Protein AF-A0A5E7DRT8-F1 (afdb_monomer)

pLDDT: mean 77.8, std 21.78, range [31.05, 97.94]

Foldseek 3Di:
DDDDDDDDDDDDDDDDDDPPDDDDDPPPPPPPDPDPDDDDPPDDPLNVLVVLLVVLVVLLVVLQVQLVVDDDPVNVVSVVVNVVSVVVNVVSVVVNCVVDVDD

Solvent-accessible surface area (backbone atoms only — not comparable to full-atom values): 6700 Å² total; per-residue (Å²): 135,84,87,81,88,80,94,81,90,80,80,93,75,80,85,80,80,74,86,77,70,86,77,78,71,77,76,75,74,82,75,74,79,80,72,91,70,81,82,66,90,84,65,53,68,65,59,54,50,52,53,47,47,54,51,42,54,52,50,35,52,51,25,50,52,48,25,70,75,38,67,71,76,56,17,57,51,26,48,51,52,28,52,54,39,56,53,48,46,55,53,51,51,56,53,46,54,68,75,53,68,87,127

Nearest PDB structures (foldseek):
  3stq-assembly2_F  TM=8.076E-01  e=1.799E+00  Pseudomonas aeruginosa
  5ako-assembly1_A  TM=8.134E-01  e=2.303E+00  Pseudomonas aeruginosa
  5sva-assembly1_U  TM=6.145E-01  e=2.772E+00  Saccharomyces cerevisiae
  5c1f-assembly1_B  TM=8.265E-01  e=7.000E+00  Schizosaccharomyces pombe 972h-

Organism: Pseudomonas fluorescens (NCBI:txid294)

Radius of gyration: 31.61 Å; Cα contacts (8 Å, |Δi|>4): 39; chains: 1; bounding box: 39×88×58 Å

Structure (mmCIF, N/CA/C/O backbone):
data_AF-A0A5E7DRT8-F1
#
_entry.id   AF-A0A5E7DRT8-F1
#
loop_
_atom_site.group_PDB
_atom_site.id
_atom_site.type_symbol
_atom_site.label_atom_id
_atom_site.label_alt_id
_atom_site.label_comp_id
_atom_site.label_asym_id
_atom_site.label_entity_id
_atom_site.label_seq_id
_atom_site.pdbx_PDB_ins_code
_atom_site.Cartn_x
_atom_site.Cartn_y
_atom_site.Cartn_z
_atom_site.occupancy
_atom_site.B_iso_or_equiv
_atom_site.auth_seq_id
_atom_site.auth_comp_id
_atom_site.auth_asym_id
_atom_site.auth_atom_id
_atom_site.pdbx_PDB_model_num
ATOM 1 N N . MET A 1 1 ? 0.521 80.991 -31.584 1.00 35.91 1 MET A N 1
ATOM 2 C CA . MET A 1 1 ? 0.127 81.536 -30.265 1.00 35.91 1 MET A CA 1
ATOM 3 C C . MET A 1 1 ? 0.500 80.462 -29.251 1.00 35.91 1 MET A C 1
ATOM 5 O O . MET A 1 1 ? -0.082 79.393 -29.318 1.00 35.91 1 MET A O 1
ATOM 9 N N . LEU A 1 2 ? 1.749 80.460 -28.776 1.00 36.84 2 LEU A N 1
ATOM 10 C CA . LEU A 1 2 ? 2.213 80.956 -27.466 1.00 36.84 2 LEU A CA 1
ATOM 11 C C . LEU A 1 2 ? 1.365 80.504 -26.261 1.00 36.84 2 LEU A C 1
ATOM 13 O O . LEU A 1 2 ? 0.209 80.881 -26.120 1.00 36.84 2 LEU A O 1
ATOM 17 N N . ASN A 1 3 ? 2.036 79.684 -25.452 1.00 35.53 3 ASN A N 1
ATOM 18 C CA . ASN A 1 3 ? 1.746 79.157 -24.122 1.00 35.53 3 ASN A CA 1
ATOM 19 C C . ASN A 1 3 ? 1.474 80.258 -23.091 1.00 35.53 3 ASN A C 1
ATOM 21 O O . ASN A 1 3 ? 2.147 81.275 -23.173 1.00 35.53 3 ASN A O 1
ATOM 25 N N . ASP A 1 4 ? 0.621 79.994 -22.091 1.00 35.72 4 ASP A N 1
ATOM 26 C CA . ASP A 1 4 ? 0.851 80.454 -20.713 1.00 35.72 4 ASP A CA 1
ATOM 27 C C . ASP A 1 4 ? -0.161 79.900 -19.692 1.00 35.72 4 ASP A C 1
ATOM 29 O O . ASP A 1 4 ? -1.358 80.083 -19.863 1.00 35.72 4 ASP A O 1
ATOM 33 N N . ASN A 1 5 ? 0.401 79.308 -18.620 1.00 31.05 5 ASN A N 1
ATOM 34 C CA . ASN A 1 5 ? -0.040 79.262 -17.209 1.00 31.05 5 ASN A CA 1
ATOM 35 C C . ASN A 1 5 ? -1.480 78.753 -16.885 1.00 31.05 5 ASN A C 1
ATOM 37 O O . ASN A 1 5 ? -2.342 78.651 -17.732 1.00 31.05 5 ASN A O 1
ATOM 41 N N . ALA A 1 6 ? -1.852 78.303 -15.689 1.00 41.88 6 ALA A N 1
ATOM 42 C CA . ALA A 1 6 ? -1.267 78.362 -14.367 1.00 41.88 6 ALA A CA 1
ATOM 43 C C . ALA A 1 6 ? -1.717 77.133 -13.556 1.00 41.88 6 ALA A C 1
ATOM 45 O O . ALA A 1 6 ? -2.807 76.592 -13.726 1.00 41.88 6 ALA A O 1
ATOM 46 N N . LYS A 1 7 ? -0.856 76.727 -12.629 1.00 40.62 7 LYS A N 1
ATOM 47 C CA . LYS A 1 7 ? -1.137 75.766 -11.568 1.00 40.62 7 LYS A CA 1
ATOM 48 C C . LYS A 1 7 ? -2.033 76.443 -10.522 1.00 40.62 7 LYS A C 1
ATOM 50 O O . LYS A 1 7 ? -1.594 77.407 -9.902 1.00 40.62 7 LYS A O 1
ATOM 55 N N . THR A 1 8 ? -3.233 75.923 -10.279 1.00 42.53 8 THR A N 1
ATOM 56 C CA . THR A 1 8 ? -4.056 76.263 -9.106 1.00 42.53 8 THR A CA 1
ATOM 57 C C . THR A 1 8 ? -4.498 74.984 -8.406 1.00 42.53 8 THR A C 1
ATOM 59 O O . THR A 1 8 ? -5.259 74.168 -8.912 1.00 42.53 8 THR A O 1
ATOM 62 N N . SER A 1 9 ? -3.927 74.790 -7.226 1.00 41.19 9 SER A N 1
ATOM 63 C CA . SER A 1 9 ? -4.227 73.757 -6.244 1.00 41.19 9 SER A CA 1
ATOM 64 C C . SER A 1 9 ? -5.521 74.076 -5.511 1.00 41.19 9 SER A C 1
ATOM 66 O O . SER A 1 9 ? -5.554 75.120 -4.876 1.00 41.19 9 SER A O 1
ATOM 68 N N . HIS A 1 10 ? -6.509 73.178 -5.496 1.00 33.50 10 HIS A N 1
ATOM 69 C CA . HIS A 1 10 ? -7.543 73.166 -4.459 1.00 33.50 10 HIS A CA 1
ATOM 70 C C . HIS A 1 10 ? -8.129 71.759 -4.247 1.00 33.50 10 HIS A C 1
ATOM 72 O O . HIS A 1 10 ? -8.656 71.142 -5.163 1.00 33.50 10 HIS A O 1
ATOM 78 N N . THR A 1 11 ? -8.050 71.339 -2.982 1.00 33.16 11 THR A N 1
ATOM 79 C CA . THR A 1 11 ? -9.077 70.596 -2.238 1.00 33.16 11 THR A CA 1
ATOM 80 C C . THR A 1 11 ? -9.200 69.084 -2.451 1.00 33.16 11 THR A C 1
ATOM 82 O O . THR A 1 11 ? -9.784 68.579 -3.399 1.00 33.16 11 THR A O 1
ATOM 85 N N . THR A 1 12 ? -8.685 68.389 -1.438 1.00 42.44 12 THR A N 1
ATOM 86 C CA . THR A 1 12 ? -9.075 67.088 -0.895 1.00 42.44 12 THR A CA 1
ATOM 87 C C . THR A 1 12 ? -10.553 66.736 -1.103 1.00 42.44 12 THR A C 1
ATOM 89 O O . THR A 1 12 ? -11.420 67.327 -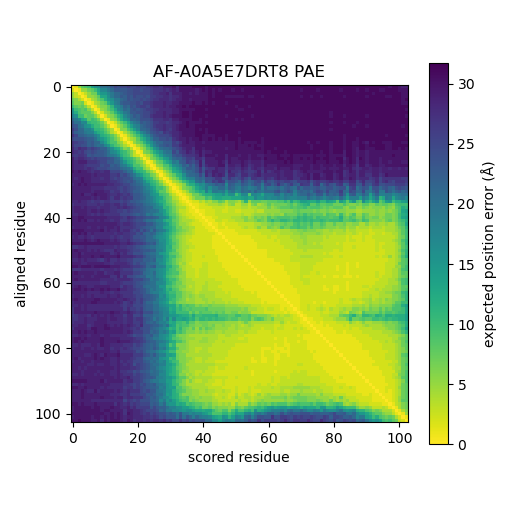0.464 1.00 42.44 12 THR A O 1
ATOM 92 N N . GLU A 1 13 ? -10.831 65.695 -1.884 1.00 35.91 13 GLU A N 1
ATOM 93 C CA . GLU A 1 13 ? -12.060 64.912 -1.743 1.00 35.91 13 GLU A CA 1
ATOM 94 C C . GLU A 1 13 ? -11.711 63.424 -1.865 1.00 35.91 13 GLU A C 1
ATOM 96 O O . GLU A 1 13 ? -11.247 62.937 -2.894 1.00 35.91 13 GLU A O 1
ATOM 101 N N . SER A 1 14 ? -11.837 62.719 -0.744 1.00 47.94 14 SER A N 1
ATOM 102 C CA . SER A 1 14 ? -11.627 61.280 -0.627 1.00 47.94 14 SER A CA 1
ATOM 103 C C . SER A 1 14 ? -12.605 60.521 -1.535 1.00 47.94 14 SER A C 1
ATOM 105 O O . SER A 1 14 ? -13.794 60.842 -1.511 1.00 47.94 14 SER 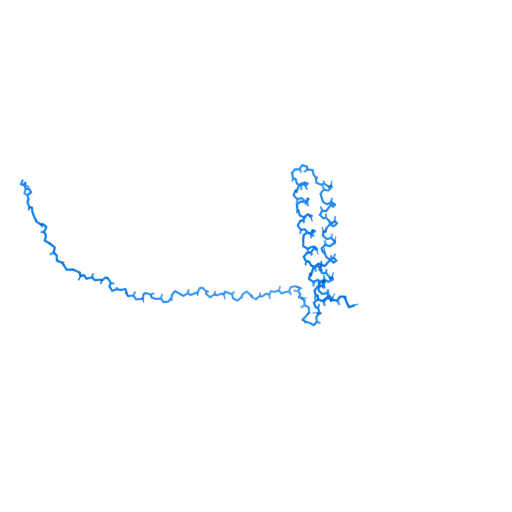A O 1
ATOM 107 N N . PRO A 1 15 ? -12.190 59.472 -2.269 1.00 46.03 15 PRO A N 1
ATOM 108 C CA . PRO A 1 15 ? -13.135 58.636 -2.998 1.00 46.03 15 PRO A CA 1
ATOM 109 C C . PRO A 1 15 ? -14.035 57.887 -2.010 1.00 46.03 15 PRO A C 1
ATOM 111 O O . PRO A 1 15 ? -13.569 57.082 -1.200 1.00 46.03 15 PRO A O 1
ATOM 114 N N . LYS A 1 16 ? -15.336 58.172 -2.069 1.00 43.53 16 LYS A N 1
ATOM 115 C CA . LYS A 1 16 ? -16.388 57.407 -1.397 1.00 43.53 16 LYS A CA 1
ATOM 116 C C . LYS A 1 16 ? -16.401 56.005 -2.013 1.00 43.53 16 LYS A C 1
ATOM 118 O O . LYS A 1 16 ? -16.678 55.851 -3.196 1.00 43.53 16 LYS A O 1
ATOM 123 N N . PHE A 1 17 ? -16.022 55.003 -1.226 1.00 44.66 17 PHE A N 1
ATOM 124 C CA . PHE A 1 17 ? -16.063 53.598 -1.621 1.00 44.66 17 PHE A CA 1
ATOM 125 C C . PHE A 1 17 ? -17.512 53.119 -1.486 1.00 44.66 17 PHE A C 1
ATOM 127 O O . PHE A 1 17 ? -17.958 52.793 -0.385 1.00 44.66 17 PHE A O 1
ATOM 134 N N . ASP A 1 18 ? -18.269 53.142 -2.581 1.00 61.25 18 ASP A N 1
ATOM 135 C CA . ASP A 1 18 ? -19.561 52.462 -2.629 1.00 61.25 18 ASP A CA 1
ATOM 136 C C . ASP A 1 18 ? -19.306 50.947 -2.499 1.00 61.25 18 ASP A C 1
ATOM 138 O O . ASP A 1 18 ? -18.501 50.401 -3.259 1.00 61.25 18 ASP A O 1
ATOM 142 N N . PRO A 1 19 ? -19.924 50.233 -1.538 1.00 49.81 19 PRO A N 1
ATOM 143 C CA . PRO A 1 19 ? -19.719 48.800 -1.407 1.00 49.81 19 PRO A CA 1
ATOM 144 C C . PRO A 1 19 ? -20.510 48.087 -2.508 1.00 49.81 19 PRO A C 1
ATOM 146 O O . PRO A 1 19 ? -21.701 47.800 -2.378 1.00 49.81 19 PRO A O 1
ATOM 149 N N . GLU A 1 20 ? -19.832 47.821 -3.617 1.00 47.12 20 GLU A N 1
ATOM 150 C CA . GLU A 1 20 ? -20.324 46.997 -4.712 1.00 47.12 20 GLU A CA 1
ATOM 151 C C . GLU A 1 20 ? -20.551 45.551 -4.228 1.00 47.12 20 GLU A C 1
ATOM 153 O O . GLU A 1 20 ? -19.636 44.889 -3.747 1.00 47.12 20 GLU A O 1
ATOM 158 N N . SER A 1 21 ? -21.815 45.120 -4.327 1.00 59.62 21 SER A N 1
ATOM 159 C CA . SER A 1 21 ? -22.380 43.758 -4.331 1.00 59.62 21 SER A CA 1
ATOM 160 C C . SER A 1 21 ? -21.613 42.614 -3.640 1.00 59.62 21 SER A C 1
ATOM 162 O O . SER A 1 21 ? -20.508 42.262 -4.055 1.00 59.62 21 SER A O 1
ATOM 164 N N . PRO A 1 22 ? -22.247 41.860 -2.712 1.00 52.28 22 PRO A N 1
ATOM 165 C CA . PRO A 1 22 ? -21.659 40.622 -2.224 1.00 52.28 22 PRO A CA 1
ATOM 166 C C . PRO A 1 22 ? -21.569 39.623 -3.380 1.00 52.28 22 PRO A C 1
ATOM 168 O O . PRO A 1 22 ? -22.574 39.110 -3.878 1.00 52.28 22 PRO A O 1
ATOM 171 N N . SER A 1 23 ? -20.330 39.376 -3.800 1.00 56.97 23 SER A N 1
ATOM 172 C CA . SER A 1 23 ? -19.925 38.372 -4.773 1.00 56.97 23 SER A CA 1
ATOM 173 C C . SER A 1 23 ? -20.710 37.074 -4.551 1.00 56.97 23 SER A C 1
ATOM 175 O O . SER A 1 23 ? -20.586 36.409 -3.516 1.00 56.97 23 SER A O 1
ATOM 177 N N . ARG A 1 24 ? -21.597 36.752 -5.501 1.00 58.78 24 ARG A N 1
ATOM 178 C CA . ARG A 1 24 ? -22.433 35.550 -5.489 1.00 58.78 24 ARG A CA 1
ATOM 179 C C . ARG A 1 24 ? -21.491 34.351 -5.571 1.00 58.78 24 ARG A C 1
ATOM 181 O O . ARG A 1 24 ? -21.001 34.021 -6.648 1.00 58.78 24 ARG A O 1
ATOM 188 N N . LYS A 1 25 ? -21.217 33.726 -4.421 1.00 57.78 25 LYS A N 1
ATOM 189 C CA . LYS A 1 25 ? -20.462 32.469 -4.335 1.00 57.78 25 LYS A CA 1
ATOM 190 C C . LYS A 1 25 ? -21.071 31.495 -5.352 1.00 57.78 25 LYS A C 1
ATOM 192 O O . LYS A 1 25 ? -22.297 31.344 -5.337 1.00 57.78 25 LYS A O 1
ATOM 197 N N . PRO A 1 26 ? -20.280 30.868 -6.241 1.00 57.31 26 PRO A N 1
ATOM 198 C CA . PRO A 1 26 ? -20.821 29.856 -7.131 1.00 57.31 26 PRO A CA 1
ATOM 199 C C . PRO A 1 26 ? -21.475 28.799 -6.247 1.00 57.31 26 PRO A C 1
ATOM 201 O O . PRO A 1 26 ? -20.837 28.291 -5.323 1.00 57.31 26 PRO A O 1
ATOM 204 N N . ALA A 1 27 ? -22.766 28.541 -6.473 1.00 63.28 27 ALA A N 1
ATOM 205 C CA . ALA A 1 27 ? -23.465 27.457 -5.809 1.00 63.28 27 ALA A CA 1
ATOM 206 C C . ALA A 1 27 ? -22.610 26.211 -6.029 1.00 63.28 27 ALA A C 1
ATOM 208 O O . ALA A 1 27 ? -22.402 25.801 -7.173 1.00 63.28 27 ALA A O 1
ATOM 209 N N . MET A 1 28 ? -22.033 25.682 -4.946 1.00 61.62 28 MET A N 1
ATOM 210 C CA . MET A 1 28 ? -21.406 24.372 -4.961 1.00 61.62 28 MET A CA 1
ATOM 211 C C . MET A 1 28 ? -22.464 23.449 -5.538 1.00 61.62 28 MET A C 1
ATOM 213 O O . MET A 1 28 ? -23.468 23.187 -4.882 1.00 61.62 28 MET A O 1
ATOM 217 N N . ALA A 1 29 ? -22.287 23.030 -6.790 1.00 63.41 29 ALA A N 1
ATOM 218 C CA . ALA A 1 29 ? -23.081 21.955 -7.336 1.00 63.41 29 ALA A CA 1
ATOM 219 C C . ALA A 1 29 ? -22.949 20.820 -6.323 1.00 63.41 29 ALA A C 1
ATOM 221 O O . ALA A 1 29 ? -21.828 20.368 -6.066 1.00 63.41 29 ALA A O 1
ATOM 222 N N . GLU A 1 30 ? -24.057 20.448 -5.680 1.00 64.25 30 GLU A N 1
ATOM 223 C CA . GLU A 1 30 ? -24.122 19.289 -4.804 1.00 64.25 30 GLU A CA 1
ATOM 224 C C . GLU A 1 30 ? -23.715 18.092 -5.657 1.00 64.25 30 GLU A C 1
ATOM 226 O O . GLU A 1 30 ? -24.523 17.497 -6.373 1.00 64.25 30 GLU A O 1
ATOM 231 N N . ARG A 1 31 ? -22.418 17.776 -5.654 1.00 68.50 31 ARG A N 1
ATOM 232 C CA . ARG A 1 31 ? -21.916 16.534 -6.212 1.00 68.50 31 ARG A CA 1
ATOM 233 C C . ARG A 1 31 ? -22.493 15.461 -5.320 1.00 68.50 31 ARG A C 1
ATOM 235 O O . ARG A 1 31 ? -21.938 15.190 -4.262 1.00 68.50 31 ARG A O 1
ATOM 242 N N . ARG A 1 32 ? -23.626 14.895 -5.731 1.00 72.06 32 ARG A N 1
ATOM 243 C CA . ARG A 1 32 ? -24.153 13.670 -5.147 1.00 72.06 32 ARG A CA 1
ATOM 244 C C . ARG A 1 32 ? -23.080 12.611 -5.371 1.00 72.06 32 ARG A C 1
ATOM 246 O O . ARG A 1 32 ? -22.842 12.257 -6.529 1.00 72.06 32 ARG A O 1
ATOM 253 N N . PRO A 1 33 ? -22.378 12.160 -4.319 1.00 73.31 33 PRO A N 1
ATOM 254 C CA . PRO A 1 33 ? -21.469 11.045 -4.470 1.00 73.31 33 PRO A CA 1
ATOM 255 C C . PRO A 1 33 ? -22.322 9.878 -4.965 1.00 73.31 33 PRO A C 1
ATOM 257 O O . PRO A 1 33 ? -23.400 9.636 -4.425 1.00 73.31 33 PRO A O 1
ATOM 260 N N . ASN A 1 34 ? -21.880 9.194 -6.012 1.00 76.19 34 ASN A N 1
ATOM 261 C CA . ASN A 1 34 ? -22.429 7.894 -6.364 1.00 76.19 34 ASN A CA 1
ATOM 262 C C . ASN A 1 34 ? -21.445 6.853 -5.821 1.00 76.19 34 ASN A C 1
ATOM 264 O O . ASN A 1 34 ? -20.471 6.537 -6.512 1.00 76.19 34 ASN A O 1
ATOM 268 N N . PRO A 1 35 ? -21.583 6.422 -4.552 1.00 78.19 35 PRO A N 1
ATOM 269 C CA . PRO A 1 35 ? -20.623 5.509 -3.969 1.00 78.19 35 PRO A CA 1
ATOM 270 C C . PRO A 1 35 ? -20.887 4.105 -4.511 1.00 78.19 35 PRO A C 1
ATOM 272 O O . PRO A 1 35 ? -21.837 3.440 -4.115 1.00 78.19 35 PRO A O 1
ATOM 275 N N . ILE A 1 36 ? -20.015 3.637 -5.404 1.00 87.12 36 ILE A N 1
ATOM 276 C CA . ILE A 1 36 ? -19.917 2.204 -5.725 1.00 87.12 36 ILE A CA 1
ATOM 277 C C . ILE A 1 36 ? -19.331 1.443 -4.517 1.00 87.12 36 ILE A C 1
ATOM 279 O O . ILE A 1 36 ? -19.641 0.275 -4.308 1.00 87.12 36 ILE A O 1
ATOM 283 N N . PHE A 1 37 ? -18.541 2.128 -3.681 1.00 87.75 37 PHE A N 1
ATOM 284 C CA . PHE A 1 37 ? -17.929 1.591 -2.468 1.00 87.75 37 PHE A CA 1
ATOM 285 C C . PHE A 1 37 ? -18.087 2.574 -1.302 1.00 87.75 37 PHE A C 1
ATOM 287 O O . PHE A 1 37 ? -17.994 3.788 -1.494 1.00 87.75 37 PHE A O 1
ATOM 294 N N . THR A 1 38 ? -18.308 2.051 -0.094 1.00 90.44 38 THR A N 1
ATOM 295 C CA . THR A 1 38 ? -18.360 2.823 1.156 1.00 90.44 38 THR A CA 1
ATOM 296 C C . THR A 1 38 ? -17.683 2.041 2.274 1.00 90.44 38 THR A C 1
ATOM 298 O O . THR A 1 38 ? -17.762 0.814 2.307 1.00 90.44 38 THR A O 1
ATOM 301 N N . ILE A 1 39 ? -17.053 2.749 3.211 1.00 90.19 39 ILE A N 1
ATOM 302 C CA . ILE A 1 39 ? -16.597 2.159 4.472 1.00 90.19 39 ILE A CA 1
ATOM 303 C C . ILE A 1 39 ? -17.793 2.144 5.425 1.00 90.19 39 ILE A C 1
ATOM 305 O O . ILE A 1 39 ? -18.509 3.142 5.540 1.00 90.19 39 ILE A O 1
ATOM 309 N N . VAL A 1 40 ? -18.048 1.007 6.073 1.00 92.06 40 VAL A N 1
ATOM 310 C CA . VAL A 1 40 ? -19.157 0.883 7.026 1.00 92.06 40 VAL A CA 1
ATOM 311 C C . VAL A 1 40 ? -18.834 1.714 8.282 1.00 92.06 40 VAL A C 1
ATOM 313 O O . VAL A 1 40 ? -17.767 1.516 8.862 1.00 92.06 40 VAL A O 1
ATOM 316 N N . PRO A 1 41 ? -19.732 2.606 8.753 1.00 88.88 41 PRO A N 1
ATOM 317 C CA . PRO A 1 41 ? -19.442 3.516 9.871 1.00 88.88 41 PRO A CA 1
ATOM 318 C C . PRO A 1 41 ? -19.131 2.840 11.212 1.00 88.88 41 PRO A C 1
ATOM 320 O O . PRO A 1 41 ? -18.616 3.484 12.116 1.00 88.88 41 P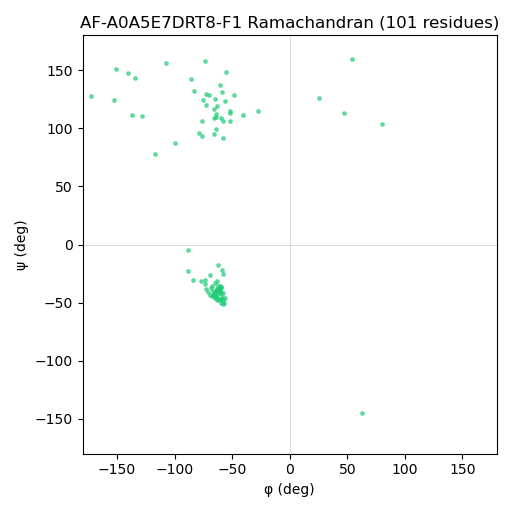RO A O 1
ATOM 323 N N . THR A 1 42 ? -19.487 1.564 11.366 1.00 91.44 42 THR A N 1
ATOM 324 C CA . THR A 1 42 ? -19.277 0.789 12.597 1.00 91.44 42 THR A CA 1
ATOM 325 C C . THR A 1 42 ? -17.915 0.101 12.652 1.00 91.44 42 THR A C 1
ATOM 327 O O . THR A 1 42 ? -17.614 -0.544 13.653 1.00 91.44 42 THR A O 1
ATOM 330 N N . VAL A 1 43 ? -17.113 0.171 11.585 1.00 90.88 43 VAL A N 1
ATOM 331 C CA . VAL A 1 43 ? -15.770 -0.422 1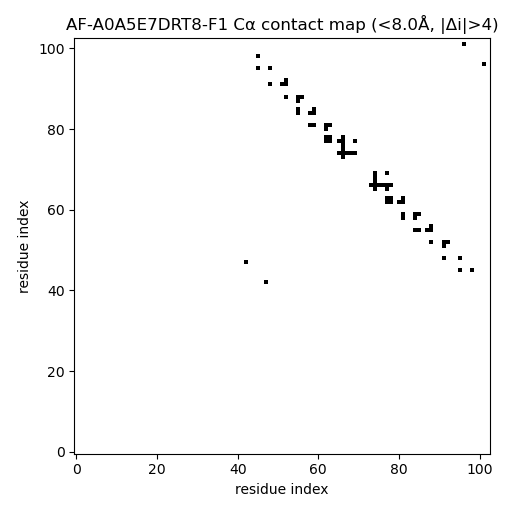1.567 1.00 90.88 43 VAL A CA 1
ATOM 332 C C . VAL A 1 43 ? -14.850 0.435 12.431 1.00 90.88 43 VAL A C 1
ATOM 334 O O . VAL A 1 43 ? -14.808 1.655 12.282 1.00 90.88 43 VAL A O 1
ATOM 337 N N . ASN A 1 44 ? -14.133 -0.205 13.353 1.00 90.81 44 ASN A N 1
ATOM 338 C CA . ASN A 1 44 ? -13.212 0.490 14.244 1.00 90.81 44 ASN A CA 1
ATOM 339 C C . ASN A 1 44 ? -11.936 0.932 13.500 1.00 90.81 44 ASN A C 1
ATOM 341 O O . ASN A 1 44 ? -11.576 0.386 12.454 1.00 90.81 44 ASN A O 1
ATOM 345 N N . SER A 1 45 ? -11.244 1.934 14.046 1.00 89.56 45 SER A N 1
ATOM 346 C CA . SER A 1 45 ? -10.020 2.473 13.440 1.00 89.56 45 SER A CA 1
ATOM 347 C C . SER A 1 45 ? -8.928 1.417 13.286 1.00 89.56 45 SER A C 1
ATOM 349 O O . SER A 1 45 ? -8.239 1.419 12.278 1.00 89.56 45 SER A O 1
ATOM 351 N N . GLU A 1 46 ? -8.804 0.494 14.240 1.00 89.75 46 GLU A N 1
ATOM 352 C CA . GLU A 1 46 ? -7.840 -0.610 14.196 1.00 89.75 46 GLU A CA 1
ATOM 353 C C . GLU A 1 46 ? -8.037 -1.486 12.951 1.00 89.75 46 GLU A C 1
ATOM 355 O O . GLU A 1 46 ? -7.113 -1.654 12.165 1.00 89.75 46 GLU A O 1
ATOM 360 N N . THR A 1 47 ? -9.262 -1.947 12.690 1.00 91.69 47 THR A N 1
ATOM 361 C CA . THR A 1 47 ? -9.599 -2.760 11.509 1.00 91.69 47 THR A CA 1
ATOM 362 C C . THR A 1 47 ? -9.338 -1.988 10.217 1.00 91.69 47 THR A C 1
ATOM 364 O O . THR A 1 47 ? -8.836 -2.557 9.248 1.00 91.69 47 THR A O 1
ATOM 367 N N . LEU A 1 48 ? -9.649 -0.684 10.184 1.00 93.88 48 LEU A N 1
ATOM 368 C CA . LEU A 1 48 ? -9.352 0.161 9.022 1.00 93.88 48 LEU A CA 1
ATOM 369 C C . LEU A 1 48 ? -7.847 0.304 8.786 1.00 93.88 48 LEU A C 1
ATOM 371 O O . LEU A 1 48 ? -7.408 0.265 7.638 1.00 93.88 48 LEU A O 1
ATOM 375 N N . LEU A 1 49 ? -7.066 0.465 9.854 1.00 93.06 49 LEU A N 1
ATOM 376 C CA . LEU A 1 49 ? -5.616 0.600 9.783 1.00 93.06 49 LEU A CA 1
ATOM 377 C C . LEU A 1 49 ? -4.944 -0.724 9.400 1.00 93.06 49 LEU A C 1
ATOM 379 O O . LEU A 1 49 ? -4.066 -0.711 8.545 1.00 93.06 49 LEU A O 1
ATOM 383 N N . VAL A 1 50 ? -5.396 -1.859 9.939 1.00 91.62 50 VAL A N 1
ATOM 384 C CA . VAL A 1 50 ? -4.927 -3.198 9.541 1.00 91.62 50 VAL A CA 1
ATOM 385 C C . VAL A 1 50 ? -5.189 -3.431 8.056 1.00 91.62 50 VAL A C 1
ATOM 387 O O . VAL A 1 50 ? -4.261 -3.739 7.311 1.00 91.62 50 VAL A O 1
ATOM 390 N N . HIS A 1 51 ? -6.418 -3.185 7.590 1.00 94.00 51 HIS A N 1
ATOM 391 C CA . HIS A 1 51 ? -6.745 -3.311 6.169 1.00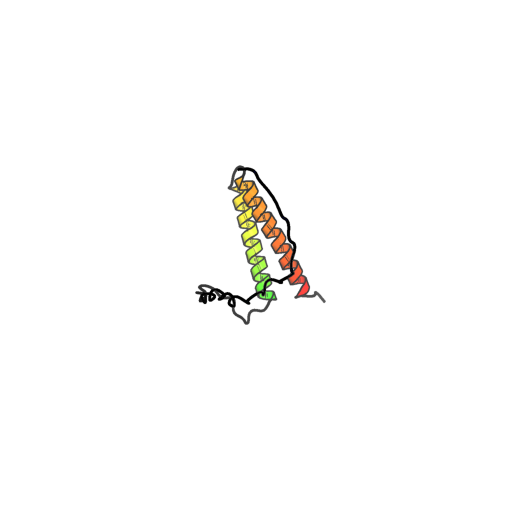 94.00 51 HIS A CA 1
ATOM 392 C C . HIS A 1 51 ? -5.909 -2.351 5.303 1.00 94.00 51 HIS A C 1
ATOM 394 O O . HIS A 1 51 ? -5.504 -2.696 4.189 1.00 94.00 51 HIS A O 1
ATOM 400 N N . ALA A 1 52 ? -5.636 -1.135 5.788 1.00 94.25 52 ALA A N 1
ATOM 401 C CA . ALA A 1 52 ? -4.752 -0.200 5.101 1.00 94.25 52 ALA A CA 1
ATOM 402 C C . ALA A 1 52 ? -3.317 -0.745 5.009 1.00 94.25 52 ALA A C 1
ATOM 404 O O . ALA A 1 52 ? -2.748 -0.709 3.921 1.00 94.25 52 ALA A O 1
ATOM 405 N N . CYS A 1 53 ? -2.763 -1.305 6.088 1.00 93.69 53 CYS A N 1
ATOM 406 C CA . CYS A 1 53 ? -1.449 -1.954 6.081 1.00 93.69 53 CYS A CA 1
ATOM 407 C C . CYS A 1 53 ? -1.392 -3.122 5.095 1.00 93.69 53 CYS A C 1
ATOM 409 O O . CYS A 1 53 ? -0.477 -3.183 4.282 1.00 93.69 53 CYS A O 1
ATOM 411 N N . GLU A 1 54 ? -2.385 -4.011 5.098 1.00 94.50 54 GLU A N 1
ATOM 412 C CA . GLU A 1 54 ? -2.452 -5.138 4.156 1.00 94.50 54 GLU A CA 1
ATOM 413 C C . GLU A 1 54 ? -2.543 -4.668 2.694 1.00 94.50 54 GLU A C 1
ATOM 415 O O . GLU A 1 54 ? -1.890 -5.218 1.799 1.00 94.50 54 GLU A O 1
ATOM 420 N N . THR A 1 55 ? -3.320 -3.608 2.446 1.00 96.50 55 THR A N 1
ATOM 421 C CA . THR A 1 55 ? -3.448 -2.995 1.116 1.00 96.50 55 THR A CA 1
ATOM 422 C C . THR A 1 55 ? -2.127 -2.367 0.671 1.00 96.50 55 THR A C 1
ATOM 424 O O . THR A 1 55 ? -1.719 -2.543 -0.479 1.00 96.50 55 THR A O 1
ATOM 427 N N . LEU A 1 56 ? -1.445 -1.650 1.567 1.00 96.38 56 LEU A N 1
ATOM 428 C CA . LEU A 1 56 ? -0.152 -1.025 1.288 1.00 96.38 56 LEU A CA 1
ATOM 429 C C . LEU A 1 56 ? 0.936 -2.073 1.051 1.00 96.38 56 LEU A C 1
ATOM 431 O O . LEU A 1 56 ? 1.651 -1.957 0.061 1.00 96.38 56 LEU A O 1
ATOM 435 N N . ALA A 1 57 ? 0.989 -3.135 1.854 1.00 95.25 57 ALA A N 1
ATOM 436 C CA . ALA A 1 57 ? 1.917 -4.246 1.659 1.00 95.25 57 ALA A CA 1
ATOM 437 C C . ALA A 1 57 ? 1.698 -4.923 0.295 1.00 95.25 57 ALA A C 1
ATOM 439 O O . ALA A 1 57 ? 2.648 -5.196 -0.442 1.00 95.25 57 ALA A O 1
ATOM 440 N N . SER A 1 58 ? 0.437 -5.117 -0.099 1.00 97.06 58 SER A N 1
ATOM 441 C CA . SER A 1 58 ? 0.096 -5.642 -1.428 1.00 97.06 58 SER A CA 1
ATOM 442 C C . SER A 1 58 ? 0.535 -4.690 -2.547 1.00 97.06 58 SER A C 1
ATOM 444 O O . SER A 1 58 ? 1.133 -5.117 -3.537 1.00 97.06 58 SER A O 1
ATOM 446 N N . ALA A 1 59 ? 0.293 -3.385 -2.389 1.00 97.50 59 ALA A N 1
ATOM 447 C CA . ALA A 1 59 ? 0.747 -2.367 -3.335 1.00 97.50 59 ALA A CA 1
ATOM 448 C C . ALA A 1 59 ? 2.278 -2.304 -3.430 1.00 97.50 59 ALA A C 1
ATOM 450 O O . ALA A 1 59 ? 2.816 -2.101 -4.518 1.00 97.50 59 ALA A O 1
ATOM 451 N N . SER A 1 60 ? 2.960 -2.527 -2.310 1.00 95.56 60 SER A N 1
ATOM 452 C CA . SER A 1 60 ? 4.411 -2.516 -2.183 1.00 95.56 60 SER A CA 1
ATOM 453 C C . SER A 1 60 ? 5.056 -3.640 -3.009 1.00 95.56 60 SER A C 1
ATOM 455 O O . SER A 1 60 ? 5.975 -3.429 -3.811 1.00 95.56 60 SER A O 1
ATOM 457 N N . VAL A 1 61 ? 4.494 -4.84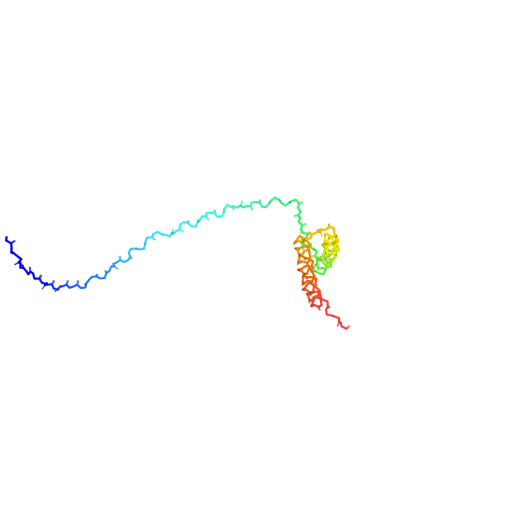8 -2.907 1.00 96.38 61 VAL A N 1
ATOM 458 C CA . VAL A 1 61 ? 4.894 -5.993 -3.740 1.00 96.38 61 VAL A CA 1
ATOM 459 C C . VAL A 1 61 ? 4.656 -5.699 -5.223 1.00 96.38 61 VAL A C 1
ATOM 461 O O . VAL A 1 61 ? 5.571 -5.868 -6.028 1.00 96.38 61 VAL A O 1
ATOM 464 N N . MET A 1 62 ? 3.477 -5.181 -5.587 1.00 97.31 62 MET A N 1
ATOM 465 C CA . MET A 1 62 ? 3.157 -4.857 -6.984 1.00 97.31 62 MET A CA 1
ATOM 466 C C . MET A 1 62 ? 4.076 -3.778 -7.569 1.00 97.31 62 MET A C 1
ATOM 468 O O . MET A 1 62 ? 4.502 -3.895 -8.717 1.00 97.31 62 MET A O 1
ATOM 472 N N . ALA A 1 63 ? 4.394 -2.726 -6.810 1.00 96.00 63 ALA A N 1
ATOM 473 C CA . ALA A 1 63 ? 5.277 -1.657 -7.269 1.00 96.00 63 ALA A CA 1
ATOM 474 C C . ALA A 1 63 ? 6.723 -2.148 -7.435 1.00 96.00 63 ALA A C 1
ATOM 476 O O . ALA A 1 63 ? 7.387 -1.781 -8.407 1.00 96.00 63 ALA A O 1
ATOM 477 N N . SER A 1 64 ? 7.185 -3.024 -6.539 1.00 93.88 64 SER A N 1
ATOM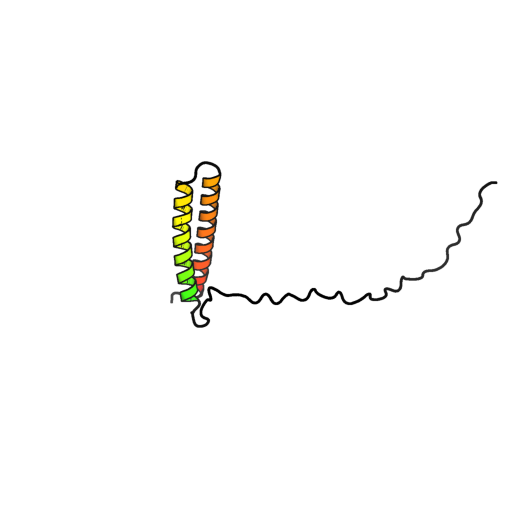 478 C CA . SER A 1 64 ? 8.493 -3.682 -6.655 1.00 93.88 64 SER A CA 1
ATOM 479 C C . SER A 1 64 ? 8.573 -4.598 -7.875 1.00 93.88 64 SER A C 1
ATOM 481 O O . SER A 1 64 ? 9.539 -4.534 -8.635 1.00 93.88 64 SER A O 1
ATOM 483 N N . GLU A 1 65 ? 7.549 -5.419 -8.104 1.00 95.94 65 GLU A N 1
ATOM 484 C CA . GLU A 1 65 ? 7.487 -6.297 -9.274 1.00 95.94 65 GLU A CA 1
ATOM 485 C C . GLU A 1 65 ? 7.405 -5.487 -10.575 1.00 95.94 65 GLU A C 1
ATOM 487 O O . GLU A 1 65 ? 8.124 -5.762 -11.538 1.00 95.94 65 GLU A O 1
ATOM 492 N N . LEU A 1 66 ? 6.624 -4.405 -10.580 1.00 95.62 66 LEU A N 1
ATOM 493 C CA . LEU A 1 66 ? 6.564 -3.476 -11.703 1.00 95.62 66 LEU A CA 1
ATOM 494 C C . LEU A 1 66 ? 7.930 -2.833 -11.989 1.00 95.62 66 LEU A C 1
ATOM 496 O O . LEU A 1 66 ? 8.302 -2.685 -13.153 1.00 95.62 66 LEU A O 1
ATOM 500 N N . ALA A 1 67 ? 8.700 -2.479 -10.957 1.00 95.12 67 ALA A N 1
ATOM 501 C CA . ALA A 1 67 ? 10.047 -1.944 -11.134 1.00 95.12 67 ALA A CA 1
ATOM 502 C C . ALA A 1 67 ? 11.005 -2.953 -11.786 1.00 95.12 67 ALA A C 1
ATOM 504 O O . ALA A 1 67 ? 11.882 -2.535 -12.538 1.00 95.12 67 ALA A O 1
ATOM 505 N N . PHE A 1 68 ? 10.821 -4.255 -11.545 1.00 93.44 68 PHE A N 1
ATOM 506 C CA . PHE A 1 68 ? 11.611 -5.313 -12.181 1.00 93.44 68 PHE A CA 1
ATOM 507 C C . PHE A 1 68 ? 11.236 -5.533 -13.657 1.00 93.44 68 PHE A C 1
ATOM 509 O O . PHE A 1 68 ? 12.098 -5.849 -14.472 1.00 93.44 68 PHE A O 1
ATOM 516 N N . ILE A 1 69 ? 9.960 -5.352 -14.013 1.00 96.06 69 ILE A N 1
ATOM 517 C CA . ILE A 1 69 ? 9.460 -5.516 -15.392 1.00 96.06 69 ILE A CA 1
ATOM 518 C C . ILE A 1 69 ? 9.826 -4.313 -16.278 1.00 96.06 69 ILE A C 1
ATOM 520 O O . ILE A 1 69 ? 9.978 -4.446 -17.493 1.00 96.06 69 ILE A O 1
ATOM 524 N N . LEU A 1 70 ? 9.918 -3.117 -15.694 1.00 95.75 70 LEU A N 1
ATOM 525 C CA . LEU A 1 70 ? 10.170 -1.884 -16.433 1.00 95.75 70 LEU A CA 1
ATOM 526 C C . LEU A 1 70 ? 11.665 -1.636 -16.651 1.00 95.75 70 LEU A C 1
ATOM 528 O O . LEU A 1 70 ? 12.482 -1.793 -15.754 1.00 95.75 70 LEU A O 1
ATOM 532 N N . GLU A 1 71 ? 12.003 -1.110 -17.827 1.00 91.81 71 GLU A N 1
ATOM 533 C CA . GLU A 1 71 ? 13.364 -0.690 -18.163 1.00 91.81 71 GLU A CA 1
ATOM 534 C C . GLU A 1 71 ? 13.506 0.841 -18.207 1.00 91.81 71 GLU A C 1
ATOM 536 O O . GLU A 1 71 ? 12.549 1.597 -18.438 1.00 91.81 71 GLU A O 1
ATOM 541 N N . GLY A 1 72 ? 14.740 1.312 -18.010 1.00 92.00 72 GLY A N 1
ATOM 542 C CA . GLY A 1 72 ? 15.100 2.722 -18.143 1.00 92.00 72 GLY A CA 1
ATOM 543 C C . GLY A 1 72 ? 14.372 3.637 -17.142 1.00 92.00 72 GLY A C 1
ATOM 544 O O . GLY A 1 72 ? 14.106 3.237 -16.009 1.00 92.00 72 GLY A O 1
ATOM 545 N N . PRO A 1 73 ? 14.018 4.879 -17.523 1.00 94.25 73 PRO A N 1
ATOM 546 C CA . PRO A 1 73 ? 13.432 5.860 -16.602 1.00 94.25 73 PRO A CA 1
ATOM 547 C C . PRO A 1 73 ? 12.119 5.431 -15.925 1.00 94.25 73 PRO A C 1
ATOM 549 O O . PRO A 1 73 ? 11.773 5.961 -14.872 1.00 94.25 73 PRO A O 1
ATOM 552 N N . LYS A 1 74 ? 11.379 4.478 -16.507 1.00 94.12 74 LYS A N 1
ATOM 553 C CA . LYS A 1 74 ? 10.120 3.972 -15.938 1.00 94.12 74 LYS A CA 1
ATOM 554 C C . LYS A 1 74 ? 10.355 3.074 -14.718 1.00 94.12 74 LYS A C 1
ATOM 556 O O . LYS A 1 74 ? 9.539 3.103 -13.804 1.00 94.12 74 LYS A O 1
ATOM 561 N N . CYS A 1 75 ? 11.481 2.355 -14.671 1.00 95.50 75 CYS A N 1
ATOM 562 C CA . CYS A 1 75 ? 11.917 1.620 -13.481 1.00 95.50 75 CYS A CA 1
ATOM 563 C C . CYS A 1 75 ? 12.073 2.576 -12.291 1.00 95.50 75 CYS A C 1
ATOM 565 O O . CYS A 1 75 ? 11.486 2.359 -11.236 1.00 95.50 75 CYS A O 1
ATOM 567 N N . ASN A 1 76 ? 12.754 3.711 -12.497 1.00 94.69 76 ASN A N 1
ATOM 568 C CA . ASN A 1 76 ? 12.939 4.728 -11.457 1.00 94.69 76 ASN A CA 1
ATOM 569 C C . ASN A 1 76 ? 11.605 5.287 -10.944 1.00 94.69 76 ASN A C 1
ATOM 571 O O . ASN A 1 76 ? 11.468 5.553 -9.753 1.00 94.69 76 ASN A O 1
ATOM 575 N N . LEU A 1 77 ? 10.612 5.447 -11.826 1.00 96.69 77 LEU A N 1
ATOM 576 C CA . LEU A 1 77 ? 9.274 5.873 -11.422 1.00 96.69 77 LEU A CA 1
ATOM 577 C C . LEU A 1 77 ? 8.581 4.815 -10.550 1.00 96.69 77 LEU A C 1
ATOM 579 O O . LEU A 1 77 ? 8.005 5.167 -9.524 1.00 96.69 77 LEU A O 1
ATOM 583 N N . ALA A 1 78 ? 8.656 3.536 -10.921 1.00 96.56 78 ALA A N 1
ATOM 584 C CA . ALA A 1 78 ? 8.100 2.451 -10.113 1.00 96.56 78 ALA A CA 1
ATOM 585 C C . ALA A 1 78 ? 8.803 2.329 -8.750 1.00 96.56 78 ALA A C 1
ATOM 587 O O . ALA A 1 78 ? 8.130 2.194 -7.731 1.00 96.56 78 ALA A O 1
ATOM 588 N N . LEU A 1 79 ? 10.129 2.494 -8.703 1.00 95.50 79 LEU A N 1
ATOM 589 C CA . LEU A 1 79 ? 10.887 2.556 -7.448 1.00 95.50 79 LEU A CA 1
ATOM 590 C C . LEU A 1 79 ? 10.487 3.760 -6.581 1.00 95.50 79 LEU A C 1
ATOM 592 O O . LEU A 1 79 ? 10.384 3.631 -5.364 1.00 95.50 79 LEU A O 1
ATOM 596 N N . ALA A 1 80 ? 10.210 4.919 -7.185 1.00 97.25 80 ALA A N 1
ATOM 597 C CA . ALA A 1 80 ? 9.725 6.086 -6.450 1.00 97.25 80 ALA A CA 1
ATOM 598 C C . ALA A 1 80 ? 8.316 5.858 -5.873 1.00 97.25 80 ALA A C 1
ATOM 600 O O . ALA A 1 80 ? 8.051 6.239 -4.733 1.00 97.25 80 ALA A O 1
ATOM 601 N N . ILE A 1 81 ? 7.423 5.203 -6.624 1.00 97.44 81 ILE A N 1
ATOM 602 C CA . ILE A 1 81 ? 6.107 4.777 -6.117 1.00 97.44 81 ILE A CA 1
ATOM 603 C C . ILE A 1 81 ? 6.290 3.829 -4.935 1.00 97.44 81 ILE A C 1
ATOM 605 O O . ILE A 1 81 ? 5.677 4.038 -3.890 1.00 97.44 81 ILE A O 1
ATOM 609 N N . GLN A 1 82 ? 7.181 2.849 -5.077 1.00 96.19 82 GLN A N 1
ATOM 610 C CA . GLN A 1 82 ? 7.478 1.899 -4.018 1.00 96.19 82 GLN A CA 1
ATOM 611 C C . GLN A 1 82 ? 7.976 2.593 -2.745 1.00 96.19 82 GLN A C 1
ATOM 613 O O . GLN A 1 82 ? 7.478 2.337 -1.652 1.00 96.19 82 GLN A O 1
ATOM 618 N N . GLN A 1 83 ? 8.892 3.550 -2.888 1.00 97.12 83 GLN A N 1
ATOM 619 C CA . GLN A 1 83 ? 9.383 4.343 -1.765 1.00 97.12 83 GLN A CA 1
ATOM 620 C C . GLN A 1 83 ? 8.260 5.137 -1.077 1.00 97.12 83 GLN A C 1
ATOM 622 O O . GLN A 1 83 ? 8.215 5.189 0.151 1.00 97.12 83 GLN A O 1
ATOM 627 N N . MET A 1 84 ? 7.342 5.746 -1.838 1.00 97.94 84 MET A N 1
ATOM 628 C CA . MET A 1 84 ? 6.193 6.458 -1.264 1.00 97.94 84 MET A CA 1
ATOM 629 C C . MET A 1 84 ? 5.257 5.521 -0.492 1.00 97.94 84 MET A C 1
ATOM 631 O O . MET A 1 84 ? 4.762 5.911 0.566 1.00 97.94 84 MET A O 1
ATOM 635 N N . ILE A 1 85 ? 5.048 4.294 -0.980 1.00 97.44 85 ILE A N 1
ATOM 636 C CA . ILE A 1 85 ? 4.251 3.277 -0.282 1.00 97.44 85 ILE A CA 1
ATOM 637 C C . ILE A 1 85 ? 4.914 2.913 1.049 1.00 97.44 85 ILE A C 1
ATOM 639 O O . ILE A 1 85 ? 4.249 2.982 2.078 1.00 97.44 85 ILE A O 1
ATOM 643 N N . SER A 1 86 ? 6.224 2.653 1.071 1.00 95.06 86 SER A N 1
ATOM 644 C CA . SER A 1 86 ? 6.934 2.350 2.323 1.00 95.06 86 SER A CA 1
ATOM 645 C C . SER A 1 86 ? 6.869 3.492 3.346 1.00 95.06 86 SER A C 1
ATOM 647 O O . SER A 1 86 ? 6.750 3.252 4.545 1.00 95.06 86 SER A O 1
ATOM 649 N N . LEU A 1 87 ? 6.892 4.755 2.903 1.00 96.69 87 LEU A N 1
ATOM 650 C CA . LEU A 1 87 ? 6.697 5.904 3.800 1.00 96.69 87 LEU A CA 1
ATOM 651 C C . LEU A 1 87 ? 5.266 5.973 4.361 1.00 96.69 87 LEU A C 1
ATOM 653 O O . LEU A 1 87 ? 5.071 6.360 5.520 1.00 96.69 87 LEU A O 1
ATOM 657 N N . ALA A 1 88 ? 4.268 5.593 3.561 1.00 96.19 88 ALA A N 1
ATOM 658 C CA . ALA A 1 88 ? 2.889 5.479 4.017 1.00 96.19 88 ALA A CA 1
ATOM 659 C C . ALA A 1 88 ? 2.736 4.340 5.037 1.00 96.19 88 ALA A C 1
ATOM 661 O O . ALA A 1 88 ? 2.133 4.568 6.082 1.00 96.19 88 ALA A O 1
ATOM 662 N N . GLU A 1 89 ? 3.346 3.173 4.803 1.00 93.19 89 GLU A N 1
ATOM 663 C CA . GLU A 1 89 ? 3.367 2.052 5.759 1.00 93.19 89 GLU A CA 1
ATOM 664 C C . GLU A 1 89 ? 3.940 2.481 7.114 1.00 93.19 89 GLU A C 1
ATOM 666 O O . GLU A 1 89 ? 3.319 2.241 8.145 1.00 93.19 89 GLU A O 1
ATOM 671 N N . LEU A 1 90 ? 5.066 3.205 7.132 1.00 94.56 90 LEU A N 1
ATOM 672 C CA . LEU A 1 90 ? 5.638 3.739 8.377 1.00 94.56 90 LEU A CA 1
ATOM 673 C C . LEU A 1 90 ? 4.686 4.707 9.093 1.00 94.56 90 LEU A C 1
ATOM 675 O O . LEU A 1 90 ? 4.616 4.721 10.321 1.00 94.56 90 LEU A O 1
ATOM 679 N N . SER A 1 91 ? 3.954 5.521 8.332 1.00 93.88 91 SER A N 1
ATOM 680 C CA . SER A 1 91 ? 2.983 6.465 8.889 1.00 93.88 91 SER A CA 1
ATOM 681 C C . SER A 1 91 ? 1.774 5.740 9.486 1.00 93.88 91 SER A C 1
ATOM 683 O O . SER A 1 91 ? 1.349 6.091 10.584 1.00 93.88 91 SER A O 1
ATOM 685 N N . VAL A 1 92 ? 1.246 4.718 8.803 1.00 92.94 92 VAL A N 1
ATOM 686 C CA . VAL A 1 92 ? 0.116 3.908 9.289 1.00 92.94 92 VAL A CA 1
ATOM 687 C C . VAL A 1 92 ? 0.527 3.082 10.504 1.00 92.94 92 VAL A C 1
ATOM 689 O O . VAL A 1 92 ? -0.188 3.111 11.501 1.00 92.94 92 VAL A O 1
ATOM 692 N N . ASN A 1 93 ? 1.699 2.442 10.476 1.00 89.69 93 ASN A N 1
ATOM 693 C CA . ASN A 1 93 ? 2.237 1.701 11.621 1.00 89.69 93 ASN A CA 1
ATOM 694 C C . ASN A 1 93 ? 2.390 2.608 12.847 1.00 89.69 93 ASN A C 1
ATOM 696 O O . ASN A 1 93 ? 1.974 2.244 13.938 1.00 89.69 93 ASN A O 1
ATOM 700 N N . ARG A 1 94 ? 2.872 3.845 12.665 1.00 89.56 94 ARG A N 1
ATOM 701 C CA . ARG A 1 94 ? 2.960 4.804 13.772 1.00 89.56 94 ARG A CA 1
ATOM 702 C C . ARG A 1 94 ? 1.596 5.206 14.336 1.00 89.56 94 ARG A C 1
ATOM 704 O O . ARG A 1 94 ? 1.503 5.501 15.522 1.00 89.56 94 ARG A O 1
ATOM 711 N N . VAL A 1 95 ? 0.556 5.272 13.506 1.00 91.44 95 VAL A N 1
ATOM 712 C CA . VAL A 1 95 ? -0.814 5.517 13.983 1.00 91.44 95 VAL A CA 1
ATOM 713 C C . VAL A 1 95 ? -1.360 4.278 14.695 1.00 91.44 95 VAL A C 1
ATOM 715 O O . VAL A 1 95 ? -2.011 4.435 15.722 1.00 91.44 95 VAL A O 1
ATOM 718 N N . LEU A 1 96 ? -1.058 3.069 14.207 1.00 86.12 96 LEU A N 1
ATOM 719 C CA . LEU A 1 96 ? -1.381 1.803 14.877 1.00 86.12 96 LEU A CA 1
ATOM 720 C C . LEU A 1 96 ? -0.784 1.743 16.288 1.00 86.12 96 LEU A C 1
ATOM 722 O O . LEU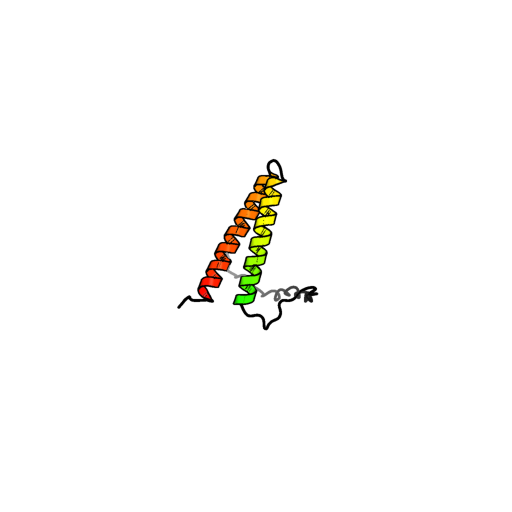 A 1 96 ? -1.533 1.561 17.241 1.00 86.12 96 LEU A O 1
ATOM 726 N N . ASP A 1 97 ? 0.510 2.036 16.435 1.00 86.62 97 ASP A N 1
ATOM 727 C CA . ASP A 1 97 ? 1.199 2.074 17.737 1.00 86.62 97 ASP A CA 1
ATOM 728 C C . ASP A 1 97 ? 0.568 3.077 18.729 1.00 86.62 97 ASP A C 1
ATOM 730 O O . ASP A 1 97 ? 0.722 2.958 19.942 1.00 86.62 97 ASP A O 1
ATOM 734 N N . GLN A 1 98 ? -0.120 4.112 18.230 1.00 85.06 98 GLN A N 1
ATOM 735 C CA . GLN A 1 98 ? -0.820 5.098 19.062 1.00 85.06 98 GLN A CA 1
ATOM 736 C C . GLN A 1 98 ? -2.221 4.649 19.478 1.00 85.06 98 GLN A C 1
ATOM 738 O O . GLN A 1 98 ? -2.706 5.088 20.522 1.00 85.06 98 GLN A O 1
ATOM 743 N N . VAL A 1 99 ? -2.897 3.854 18.644 1.00 81.69 99 VAL A N 1
ATOM 744 C CA . VAL A 1 99 ? -4.251 3.355 18.931 1.00 81.69 99 VAL A CA 1
ATOM 745 C C . VAL A 1 99 ? -4.239 2.046 19.715 1.00 81.69 99 VAL A C 1
ATOM 747 O O . VAL A 1 99 ? -5.214 1.784 20.414 1.00 81.69 99 VAL A O 1
ATOM 750 N N . ASP A 1 100 ? -3.146 1.283 19.645 1.00 72.69 100 ASP A N 1
ATOM 751 C CA . ASP A 1 100 ? -2.871 0.101 20.465 1.00 72.69 100 ASP A CA 1
ATOM 752 C C . ASP A 1 100 ? -1.614 0.336 21.326 1.00 72.69 100 ASP A C 1
ATOM 754 O O . ASP A 1 100 ? -0.517 -0.114 20.977 1.00 72.69 100 ASP A O 1
ATOM 758 N N . PRO A 1 101 ? -1.717 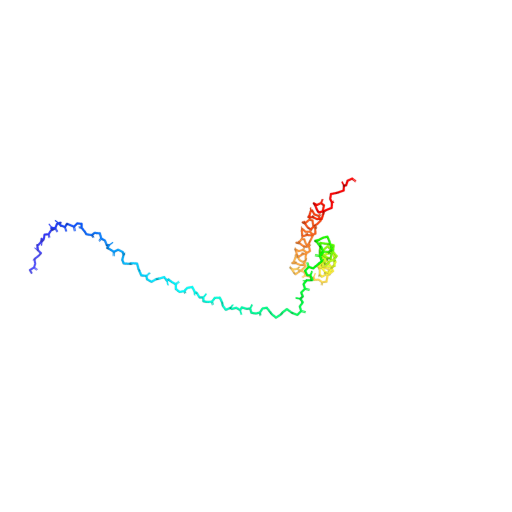1.095 22.437 1.00 65.94 101 PRO A N 1
ATOM 759 C CA . PRO A 1 101 ? -0.616 1.207 23.375 1.00 65.94 101 PRO A CA 1
ATOM 760 C C . PRO A 1 101 ? -0.395 -0.171 24.003 1.00 65.94 101 PRO A C 1
ATOM 762 O O . PRO A 1 101 ? -1.209 -0.628 24.800 1.00 65.94 101 PRO A O 1
ATOM 765 N N . GLN A 1 102 ? 0.707 -0.821 23.638 1.00 60.97 102 GLN A N 1
ATOM 766 C CA . GLN A 1 102 ? 1.174 -2.042 24.288 1.00 60.97 102 GLN A CA 1
ATOM 767 C C . GLN A 1 102 ? 1.378 -1.745 25.791 1.00 60.97 102 GLN A C 1
ATOM 769 O O . GLN A 1 102 ? 2.315 -1.023 26.144 1.00 60.97 102 GLN A O 1
ATOM 774 N N . GLU A 1 103 ? 0.480 -2.234 26.657 1.00 46.97 103 GLU A N 1
ATOM 775 C CA . GLU A 1 103 ? 0.684 -2.278 28.120 1.00 46.97 103 GLU A CA 1
ATOM 776 C C . GLU A 1 103 ? 1.652 -3.395 28.530 1.00 46.97 103 GLU A C 1
ATOM 778 O O . GLU A 1 103 ? 1.552 -4.518 27.981 1.00 46.97 103 GLU A O 1
#

Secondary structure (DSSP, 8-state):
-----------------------------------SS---TTS-HHHHHHHHHHHHHHHHHHHHHHHHH--THHHHHHHHHHHHHHHHHHHHHHHHHHHS---

Mean predicted aligned error: 15.66 Å

Sequence (103 aa):
MLNDNAKTSHTTESPKFDPESPSRKPAMAERRPNPIFTIVPTVNSETLLVHACETLASASVMASELAFILEGPKCNLALAIQQMISLAELSVNRVLDQVDPQE